Protein AF-A0A1F4Q185-F1 (afdb_monomer)

Solvent-ac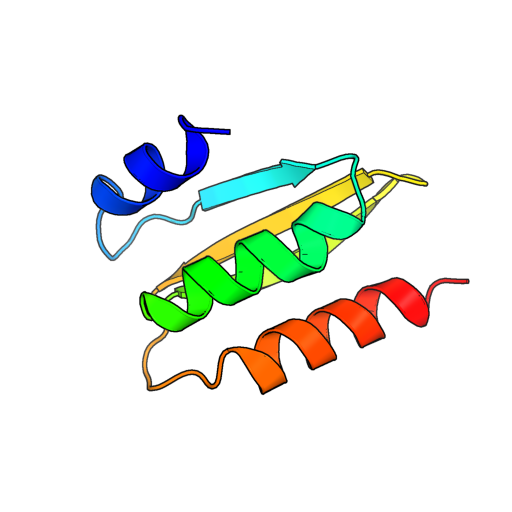cessible surface area (backbone atoms only — not comparable to full-atom values): 4622 Å² total; per-residue (Å²): 146,64,66,71,66,57,51,64,75,70,54,56,84,87,51,72,47,78,44,81,44,67,50,74,72,50,58,45,54,52,37,31,61,32,16,75,71,37,23,42,63,47,75,43,80,77,48,97,65,30,33,38,34,43,34,36,65,42,97,55,95,56,59,30,67,59,54,24,51,52,45,47,50,66,65,59,75,73,116

Foldseek 3Di:
DPPPVVVVVVDDLADKDKDKFLDPVCLLVVLLSLLVVQWQWDWDCPDVSMIIIITHHHPDRGDSVVRSVVSCCVVVVPD

Radius of gyration: 11.99 Å; Cα contacts (8 Å, |Δi|>4): 112; chains: 1; bounding box: 30×28×29 Å

pLDDT: mean 78.7, std 13.06, range [37.16, 90.44]

Secondary structure (DSSP, 8-state):
--HHHHHHHH--TT--EEEEES-TTHHHHHHHHHHTTTEEEEEEEEETTEEEEEEEE-SS---HHHHHHHHHHHHHTT-

Mean predicted aligned error: 7.78 Å

Sequence (79 aa):
MMRTVDALGKLPPNEELEVLTDHAPALATIPWEASKRGYAVDVEKVRSGEWKLTLRKAQGPLDPMAVVQEISQKTDMGG

Nearest PDB structures (foldseek):
  3hz7-assembly1_A  TM=8.459E-01  e=1.418E-01  Desulfitobacterium hafniense
  7yrj-assembly1_B  TM=6.410E-01  e=5.521E-02  Homo sapiens
  7vkq-assembly1_A  TM=6.373E-01  e=3.016E-01  Drosophila melanogaster
  7zw0-assembly1_sh  TM=5.821E-01  e=2.403E+00  Saccharomyces cerevisiae W303
  4olo-assembly2_D  TM=2.611E-01  e=6.414E-01  Clostridiales bacterium 1_7_47FAA

Structure (mmCIF, N/CA/C/O backbone):
data_AF-A0A1F4Q185-F1
#
_entry.id   AF-A0A1F4Q185-F1
#
loop_
_atom_site.group_PDB
_atom_site.id
_atom_site.type_symbol
_atom_site.label_atom_id
_atom_site.label_alt_id
_atom_site.label_comp_id
_atom_site.label_asym_id
_atom_site.label_entity_id
_atom_site.label_seq_id
_atom_site.pdbx_PDB_ins_code
_atom_site.Cartn_x
_atom_site.Cartn_y
_atom_site.Cartn_z
_atom_site.occupancy
_atom_site.B_iso_or_equiv
_atom_site.auth_seq_id
_atom_site.auth_comp_id
_atom_site.auth_asym_id
_atom_site.auth_atom_id
_atom_site.pdbx_PDB_model_num
ATOM 1 N N . MET A 1 1 ? 2.446 12.824 -7.953 1.00 51.72 1 MET A N 1
ATOM 2 C CA . MET A 1 1 ? 2.352 12.013 -6.717 1.00 51.72 1 MET A CA 1
ATOM 3 C C . MET A 1 1 ? 1.284 12.546 -5.736 1.00 51.72 1 MET A C 1
ATOM 5 O O . MET A 1 1 ? 1.497 12.512 -4.538 1.00 51.72 1 MET A O 1
ATOM 9 N N . MET A 1 2 ? 0.127 13.039 -6.214 1.00 52.31 2 MET A N 1
ATOM 10 C CA . MET A 1 2 ? -0.957 13.574 -5.353 1.00 52.31 2 MET A CA 1
ATOM 11 C C . MET A 1 2 ? -2.325 12.905 -5.578 1.00 52.31 2 MET A C 1
ATOM 13 O O . MET A 1 2 ? -3.215 13.063 -4.758 1.00 52.31 2 MET A O 1
ATOM 17 N N . ARG A 1 3 ? -2.514 12.129 -6.656 1.00 54.41 3 ARG A N 1
ATOM 18 C CA . ARG A 1 3 ? -3.831 11.548 -6.981 1.00 54.41 3 ARG A CA 1
ATOM 19 C C . ARG A 1 3 ? -4.166 10.266 -6.213 1.00 54.41 3 ARG A C 1
ATOM 21 O O . ARG A 1 3 ? -5.325 10.042 -5.899 1.00 54.41 3 ARG A O 1
ATOM 28 N N . THR A 1 4 ? -3.168 9.457 -5.870 1.00 55.81 4 THR A N 1
ATOM 29 C CA . THR A 1 4 ? -3.384 8.145 -5.235 1.00 55.81 4 THR A CA 1
ATOM 30 C C . THR A 1 4 ? -3.801 8.263 -3.766 1.00 55.81 4 THR A C 1
ATOM 32 O O . THR A 1 4 ? -4.620 7.489 -3.287 1.00 55.81 4 THR A O 1
ATOM 35 N N . VAL A 1 5 ? -3.286 9.270 -3.054 1.00 58.69 5 VAL A N 1
ATOM 36 C CA . VAL A 1 5 ? -3.586 9.481 -1.627 1.00 58.69 5 VAL A CA 1
ATOM 37 C C . VAL A 1 5 ? -4.986 10.073 -1.427 1.00 58.69 5 VAL A C 1
ATOM 39 O O . VAL A 1 5 ? -5.667 9.728 -0.467 1.00 58.69 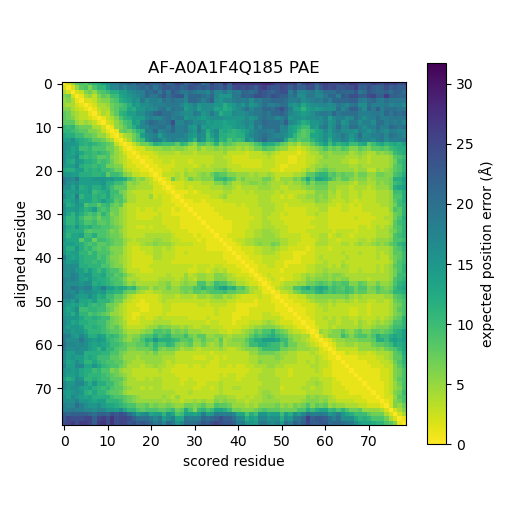5 VAL A O 1
ATOM 42 N N . ASP A 1 6 ? -5.442 10.915 -2.359 1.00 59.62 6 ASP A N 1
ATOM 43 C CA . ASP A 1 6 ? -6.777 11.529 -2.319 1.00 59.62 6 ASP A CA 1
ATOM 44 C C . ASP A 1 6 ? -7.891 10.506 -2.608 1.00 59.62 6 ASP A C 1
ATOM 46 O O . ASP A 1 6 ? -8.964 10.554 -2.009 1.00 59.62 6 ASP A O 1
ATOM 50 N N . ALA A 1 7 ? -7.611 9.525 -3.477 1.00 57.97 7 ALA A N 1
ATOM 51 C CA . ALA A 1 7 ? -8.513 8.406 -3.746 1.00 57.97 7 ALA A CA 1
ATOM 52 C C . ALA A 1 7 ? -8.693 7.501 -2.513 1.00 57.97 7 ALA A C 1
ATOM 54 O O . ALA A 1 7 ? -9.807 7.070 -2.225 1.00 57.97 7 ALA A O 1
ATOM 55 N N . LEU A 1 8 ? -7.631 7.298 -1.723 1.00 57.31 8 LEU A N 1
ATOM 56 C CA . LEU A 1 8 ? -7.683 6.502 -0.492 1.00 57.31 8 LEU A CA 1
ATOM 57 C C . LEU A 1 8 ? -8.598 7.088 0.591 1.00 57.31 8 LEU A C 1
ATOM 59 O O . LEU A 1 8 ? -9.151 6.341 1.394 1.00 57.31 8 LEU A O 1
ATOM 63 N N . GLY A 1 9 ? -8.782 8.411 0.609 1.00 55.50 9 GLY A N 1
ATOM 64 C CA . GLY A 1 9 ? -9.694 9.078 1.543 1.00 55.50 9 GLY A CA 1
ATOM 65 C C . GLY A 1 9 ? -11.175 8.975 1.163 1.00 55.50 9 GLY A C 1
ATOM 66 O O . GLY A 1 9 ? -12.030 9.196 2.016 1.00 55.50 9 GLY A O 1
ATOM 67 N N . LYS A 1 10 ? -11.482 8.652 -0.099 1.00 61.06 10 LYS A N 1
ATOM 68 C CA . LYS A 1 10 ? -12.854 8.584 -0.635 1.00 61.06 10 LYS A CA 1
ATOM 69 C C . LYS A 1 10 ? -13.383 7.158 -0.772 1.00 61.06 10 LYS A C 1
ATOM 71 O O . LYS A 1 10 ? -14.558 6.996 -1.085 1.00 61.06 10 LYS A O 1
ATOM 76 N N . LEU A 1 11 ? -12.542 6.152 -0.532 1.00 56.84 11 LEU A N 1
ATOM 77 C CA . LEU A 1 11 ? -12.944 4.756 -0.631 1.00 56.84 11 LEU A CA 1
ATOM 78 C C . LEU A 1 11 ? -13.907 4.384 0.507 1.00 56.84 11 LEU A C 1
ATOM 80 O O . LEU A 1 11 ? -13.573 4.555 1.687 1.00 56.84 11 LEU A O 1
ATOM 84 N N . PRO A 1 12 ? -15.097 3.859 0.174 1.00 59.78 12 PRO A N 1
ATOM 85 C CA . PRO A 1 12 ? -15.968 3.195 1.122 1.00 59.78 12 PRO A CA 1
ATOM 86 C C . PRO A 1 12 ? -15.204 2.091 1.865 1.00 59.78 12 PRO A C 1
ATOM 88 O O . PRO A 1 12 ? -14.352 1.420 1.285 1.00 59.78 12 PRO A O 1
ATOM 91 N N . PRO A 1 13 ? -15.543 1.814 3.134 1.00 58.56 13 PRO A N 1
ATOM 92 C CA . PRO A 1 13 ? -14.887 0.775 3.931 1.00 58.56 13 PRO A CA 1
ATOM 93 C C . PRO A 1 13 ? -14.978 -0.648 3.345 1.00 58.56 13 PRO A C 1
ATOM 95 O O . PRO A 1 13 ? -14.264 -1.524 3.823 1.00 58.56 13 PRO A O 1
ATOM 98 N N . ASN A 1 14 ? -15.827 -0.863 2.337 1.00 63.22 14 ASN A N 1
ATOM 99 C CA . ASN A 1 14 ? -16.057 -2.142 1.664 1.00 63.22 14 ASN A CA 1
ATOM 100 C C . ASN A 1 14 ? -15.494 -2.203 0.235 1.00 63.22 14 ASN A C 1
ATOM 102 O O . ASN A 1 14 ? -15.764 -3.175 -0.465 1.00 63.22 14 ASN A O 1
ATOM 106 N N . GLU A 1 15 ? -14.773 -1.178 -0.216 1.00 68.44 15 GLU A N 1
ATOM 107 C CA . GLU A 1 15 ? -14.258 -1.118 -1.582 1.00 68.44 15 GLU A CA 1
ATOM 108 C C . GLU A 1 15 ? -12.750 -1.400 -1.597 1.00 68.44 15 GLU A C 1
ATOM 110 O O . GLU A 1 15 ? -12.003 -0.953 -0.720 1.00 68.44 15 GLU A O 1
ATOM 115 N N . GLU A 1 16 ? -12.317 -2.193 -2.573 1.00 80.38 16 GLU A N 1
ATOM 116 C CA . GLU A 1 16 ? -10.913 -2.530 -2.789 1.00 80.38 16 GLU A CA 1
ATOM 117 C C . GLU A 1 16 ? -10.316 -1.568 -3.819 1.00 80.38 16 GLU A C 1
ATOM 119 O O . GLU A 1 16 ? -10.975 -1.187 -4.788 1.00 80.38 16 GLU A O 1
ATOM 124 N N . LEU A 1 17 ? -9.064 -1.161 -3.613 1.00 82.62 17 LEU A N 1
ATOM 125 C CA . LEU A 1 17 ? -8.339 -0.329 -4.569 1.00 82.62 17 LEU A CA 1
ATOM 126 C C . LEU A 1 17 ? -7.23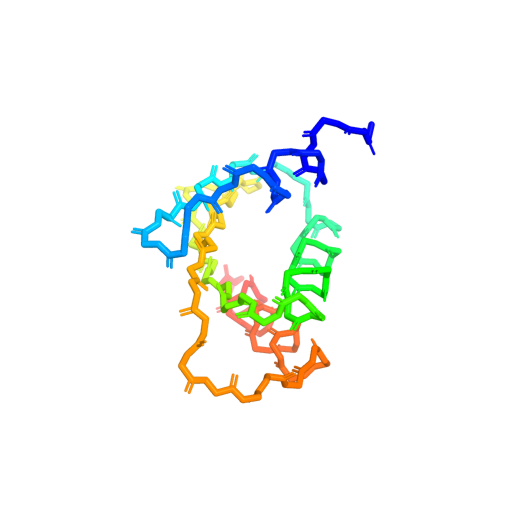8 -1.141 -5.225 1.00 82.62 17 LEU A C 1
ATOM 128 O O . LEU A 1 17 ? -6.290 -1.560 -4.564 1.00 82.62 17 LEU A O 1
ATOM 132 N N . GLU A 1 18 ? -7.334 -1.291 -6.537 1.00 87.12 18 GLU A N 1
ATOM 133 C CA . GLU A 1 18 ? -6.271 -1.868 -7.346 1.00 87.12 18 GLU A CA 1
ATOM 134 C C . GLU A 1 18 ? -5.351 -0.759 -7.868 1.00 87.12 18 GLU A C 1
ATOM 136 O O . GLU A 1 18 ? -5.789 0.219 -8.478 1.00 87.12 18 GLU A O 1
ATOM 141 N N . VAL A 1 19 ? -4.051 -0.908 -7.626 1.00 86.19 19 VAL A N 1
ATOM 142 C CA . VAL A 1 19 ? -3.009 0.008 -8.089 1.00 86.19 19 VAL A CA 1
ATOM 143 C C . VAL A 1 19 ? -2.014 -0.774 -8.926 1.00 86.19 19 VAL A C 1
ATOM 145 O O . VAL A 1 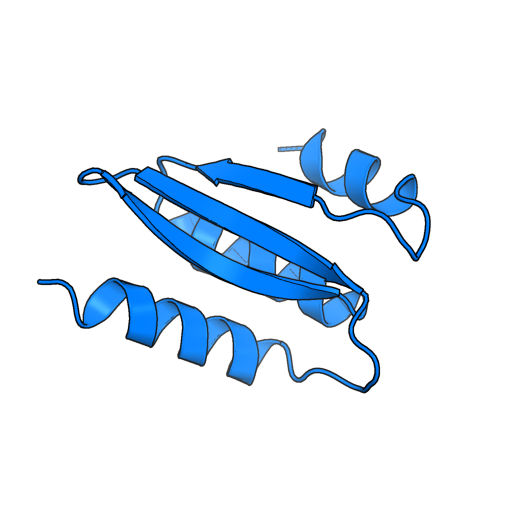19 ? -1.292 -1.623 -8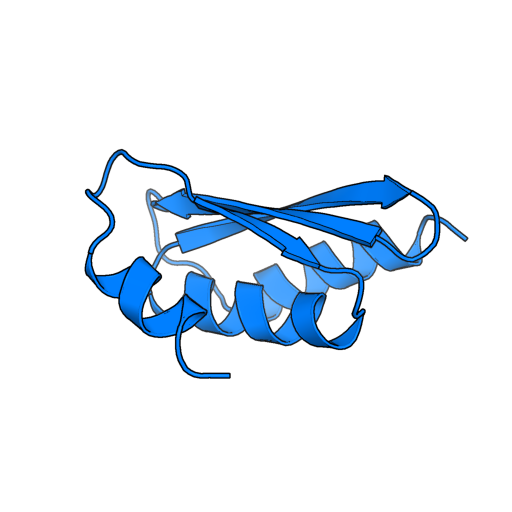.416 1.00 86.19 19 VAL A O 1
ATOM 148 N N . LEU A 1 20 ? -1.947 -0.462 -10.215 1.00 87.44 20 LEU A N 1
ATOM 149 C CA . LEU A 1 20 ? -0.900 -0.967 -11.095 1.00 87.44 20 LEU A CA 1
ATOM 150 C C . LEU A 1 20 ? 0.298 -0.021 -11.037 1.00 87.44 20 LEU A C 1
ATOM 152 O O . LEU A 1 20 ? 0.150 1.193 -11.191 1.00 87.44 20 LEU A O 1
ATOM 156 N N . THR A 1 21 ? 1.478 -0.579 -10.793 1.00 85.12 21 THR A N 1
ATOM 157 C CA . THR A 1 21 ? 2.741 0.157 -10.799 1.00 85.12 21 THR A CA 1
ATOM 158 C C . THR A 1 21 ? 3.807 -0.642 -11.523 1.00 85.12 21 THR A C 1
ATOM 160 O O . THR A 1 21 ? 3.981 -1.836 -11.301 1.00 85.12 21 THR A O 1
ATOM 163 N N . ASP A 1 22 ? 4.562 0.049 -12.354 1.00 84.88 22 ASP A N 1
ATOM 164 C CA . ASP A 1 22 ? 5.771 -0.417 -13.027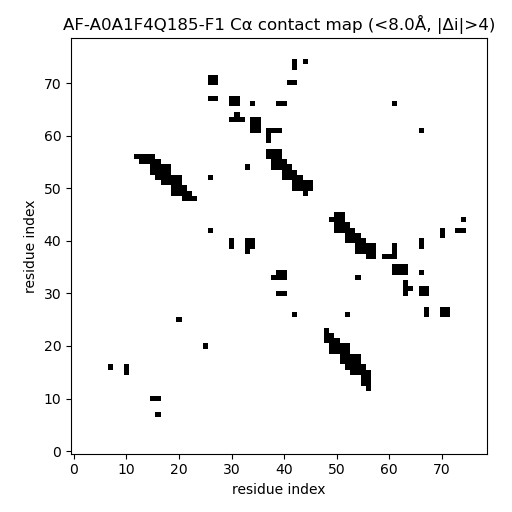 1.00 84.88 22 ASP A CA 1
ATOM 165 C C . ASP A 1 22 ? 7.056 0.019 -12.294 1.00 84.88 22 ASP A C 1
ATOM 167 O O . ASP A 1 22 ? 8.180 -0.203 -12.739 1.00 84.88 22 ASP A O 1
ATOM 171 N N . HIS A 1 23 ? 6.899 0.642 -11.124 1.00 83.44 23 HIS A N 1
ATOM 172 C CA . HIS A 1 23 ? 7.992 1.182 -10.326 1.00 83.44 23 HIS A CA 1
ATOM 173 C C . HIS A 1 23 ? 8.146 0.412 -9.011 1.00 83.44 23 HIS A C 1
ATOM 175 O O . HIS A 1 23 ? 7.296 0.514 -8.123 1.00 83.44 23 HIS A O 1
ATOM 181 N N . ALA A 1 24 ? 9.278 -0.278 -8.840 1.00 79.06 24 ALA A N 1
ATOM 182 C CA . ALA A 1 24 ? 9.608 -1.019 -7.618 1.00 79.06 24 ALA A CA 1
ATOM 183 C C . ALA A 1 24 ? 9.542 -0.182 -6.313 1.00 79.06 24 ALA A C 1
ATOM 185 O O . ALA A 1 24 ? 9.018 -0.684 -5.321 1.00 79.06 24 ALA A O 1
ATOM 186 N N . PRO A 1 25 ? 9.953 1.107 -6.265 1.00 83.25 25 PRO A N 1
ATOM 187 C CA . PRO A 1 25 ? 9.840 1.920 -5.044 1.00 83.25 25 PRO A CA 1
ATOM 188 C C . PRO A 1 25 ? 8.397 2.115 -4.542 1.00 83.25 25 PRO A C 1
ATOM 190 O O . PRO A 1 25 ? 8.162 2.369 -3.354 1.00 83.25 25 PRO A O 1
ATOM 193 N N . ALA A 1 26 ? 7.411 1.996 -5.437 1.00 84.81 26 ALA A N 1
ATOM 194 C CA . ALA A 1 26 ? 6.003 2.108 -5.078 1.00 84.81 26 ALA A CA 1
ATOM 195 C C . ALA A 1 26 ? 5.534 0.917 -4.223 1.00 84.81 26 ALA A C 1
ATOM 197 O O . ALA A 1 26 ? 4.635 1.084 -3.402 1.00 84.81 26 ALA A O 1
ATOM 198 N N . LEU A 1 27 ? 6.200 -0.237 -4.340 1.00 84.56 27 LEU A N 1
ATOM 199 C CA . LEU A 1 27 ? 5.929 -1.446 -3.557 1.00 84.56 27 LEU A CA 1
ATOM 200 C C . LEU A 1 27 ? 6.261 -1.293 -2.074 1.00 84.56 27 LEU A C 1
ATOM 202 O O . LEU A 1 27 ? 5.709 -2.012 -1.258 1.00 84.56 27 LEU A O 1
ATOM 206 N N . ALA A 1 28 ? 7.124 -0.350 -1.701 1.00 86.88 28 ALA A N 1
ATOM 207 C CA . ALA A 1 28 ? 7.359 -0.020 -0.297 1.00 86.88 28 ALA A CA 1
ATOM 208 C C . ALA A 1 28 ? 6.471 1.148 0.156 1.00 86.88 28 ALA A C 1
ATOM 210 O O . ALA A 1 28 ? 5.891 1.127 1.241 1.00 86.88 28 ALA A O 1
ATOM 211 N N . THR A 1 29 ? 6.325 2.163 -0.699 1.00 88.38 29 THR A N 1
ATOM 212 C CA . THR A 1 29 ? 5.642 3.414 -0.337 1.00 88.38 29 THR A CA 1
ATOM 213 C C . THR A 1 29 ? 4.127 3.240 -0.205 1.00 88.38 29 THR A C 1
ATOM 215 O O . THR A 1 29 ? 3.530 3.744 0.748 1.00 88.38 29 THR A O 1
ATOM 218 N N . ILE A 1 30 ? 3.490 2.529 -1.144 1.00 88.06 30 ILE A N 1
ATOM 219 C CA . ILE A 1 30 ? 2.034 2.334 -1.145 1.00 88.06 30 ILE A CA 1
ATOM 220 C C . ILE A 1 30 ? 1.597 1.486 0.058 1.00 88.06 30 ILE A C 1
ATOM 222 O O . ILE A 1 30 ? 0.713 1.940 0.788 1.00 88.06 30 ILE A O 1
ATOM 226 N N . PRO A 1 31 ? 2.208 0.317 0.344 1.00 88.62 31 PRO A N 1
ATOM 227 C CA . PRO A 1 31 ? 1.780 -0.502 1.474 1.00 88.62 31 PRO A CA 1
ATOM 228 C C . PRO A 1 31 ? 2.050 0.139 2.823 1.00 88.62 31 PRO A C 1
ATOM 230 O O . PRO A 1 31 ? 1.235 -0.003 3.733 1.00 88.62 31 PRO A O 1
ATOM 233 N N . TRP A 1 32 ? 3.144 0.894 2.947 1.00 89.38 32 TRP A N 1
ATOM 234 C CA . TRP A 1 32 ? 3.425 1.685 4.140 1.00 89.38 32 TRP A CA 1
ATOM 235 C C . TRP A 1 32 ? 2.290 2.669 4.447 1.00 89.38 32 TRP A C 1
ATOM 237 O O . TRP A 1 32 ? 1.726 2.682 5.544 1.00 89.38 32 TRP A O 1
ATOM 247 N N . GLU A 1 33 ? 1.921 3.479 3.455 1.00 88.81 33 GLU A N 1
ATOM 248 C CA . GLU A 1 33 ? 0.883 4.497 3.596 1.00 88.81 33 GLU A CA 1
ATOM 249 C C . GLU A 1 33 ? -0.520 3.889 3.764 1.00 88.81 33 GLU A C 1
ATOM 251 O O . GLU A 1 33 ? -1.352 4.453 4.480 1.00 88.81 33 GLU A O 1
ATOM 256 N N . ALA A 1 34 ? -0.785 2.735 3.155 1.00 87.50 34 ALA A N 1
ATOM 257 C CA . ALA A 1 34 ? -2.028 1.989 3.315 1.00 87.50 34 ALA A CA 1
ATOM 258 C C . ALA A 1 34 ? -2.157 1.366 4.715 1.00 87.50 34 ALA A C 1
ATOM 260 O O . ALA A 1 34 ? -3.169 1.570 5.388 1.00 87.50 34 ALA A O 1
ATOM 261 N N . SER A 1 35 ? -1.105 0.702 5.201 1.00 87.69 35 SER A N 1
ATOM 262 C CA . SER A 1 35 ? -1.086 0.045 6.517 1.00 87.69 35 SER A CA 1
ATOM 263 C C . SER A 1 35 ? -1.269 1.051 7.647 1.00 87.69 35 SER A C 1
ATOM 265 O O . SER A 1 35 ? -2.058 0.821 8.560 1.00 87.69 35 SER A O 1
ATOM 267 N N . LYS A 1 36 ? -0.641 2.232 7.537 1.00 86.00 36 LYS A N 1
ATOM 268 C CA . LYS A 1 36 ? -0.858 3.351 8.472 1.00 86.00 36 LYS A CA 1
ATOM 269 C C . LYS A 1 36 ? -2.314 3.816 8.547 1.00 86.00 36 LYS A C 1
ATOM 271 O O . LYS A 1 36 ? -2.717 4.394 9.551 1.00 86.00 36 LYS A O 1
ATOM 276 N N . ARG A 1 37 ? -3.089 3.600 7.484 1.00 83.94 37 ARG A N 1
ATOM 277 C CA . ARG A 1 37 ? -4.518 3.929 7.399 1.00 83.94 37 ARG A CA 1
ATOM 278 C C . ARG A 1 37 ? -5.419 2.728 7.727 1.00 83.94 37 ARG A C 1
ATOM 280 O O . ARG A 1 37 ? -6.636 2.853 7.619 1.00 83.94 37 ARG A O 1
ATOM 287 N N . GLY A 1 38 ? -4.846 1.589 8.126 1.00 85.94 38 GLY A N 1
ATOM 288 C CA . GLY A 1 38 ? -5.585 0.362 8.433 1.00 85.94 38 GLY A CA 1
ATOM 289 C C . GLY A 1 38 ? -6.045 -0.408 7.193 1.00 85.94 38 GLY A C 1
ATOM 290 O O . GLY A 1 38 ? -7.061 -1.099 7.243 1.00 85.94 38 GLY A O 1
ATOM 291 N N . TYR A 1 39 ? -5.333 -0.277 6.074 1.00 86.31 39 TYR A N 1
ATOM 292 C CA . TYR A 1 39 ? -5.581 -1.057 4.865 1.00 86.31 39 TYR A CA 1
ATOM 293 C C . TYR A 1 39 ? -4.492 -2.113 4.697 1.00 86.31 39 TYR A C 1
ATOM 295 O O . TYR A 1 39 ? -3.302 -1.800 4.712 1.00 86.31 39 TYR A O 1
ATOM 303 N N . ALA A 1 40 ? -4.911 -3.362 4.529 1.00 86.94 40 ALA A N 1
ATOM 304 C CA . ALA A 1 40 ? -4.041 -4.447 4.115 1.00 86.94 40 ALA A CA 1
ATOM 305 C C . ALA A 1 40 ? -3.749 -4.300 2.625 1.00 86.94 40 ALA A C 1
ATOM 307 O O . ALA A 1 40 ? -4.635 -3.932 1.852 1.00 86.94 40 ALA A O 1
ATOM 308 N N . VAL A 1 41 ? -2.518 -4.603 2.228 1.00 88.81 41 VAL A N 1
ATOM 309 C CA . VAL A 1 41 ? -2.097 -4.544 0.830 1.00 88.81 41 VAL A CA 1
ATOM 310 C C . VAL A 1 41 ? -1.550 -5.893 0.426 1.00 88.81 41 VAL A C 1
ATOM 312 O O . VAL A 1 41 ? -0.718 -6.453 1.133 1.00 88.81 41 VAL A O 1
ATOM 315 N N . ASP A 1 42 ? -2.021 -6.393 -0.705 1.00 89.25 42 ASP A N 1
ATOM 316 C CA . ASP A 1 42 ? -1.474 -7.577 -1.349 1.00 89.25 42 ASP A CA 1
ATOM 317 C C . ASP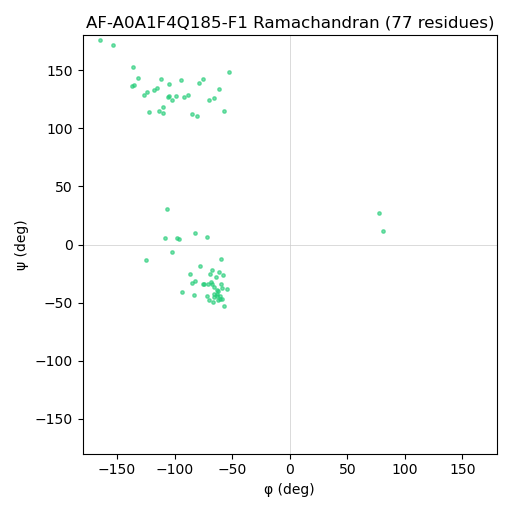 A 1 42 ? -0.800 -7.176 -2.662 1.00 89.25 42 ASP A C 1
ATOM 319 O O . ASP A 1 42 ? -1.265 -6.255 -3.334 1.00 89.25 42 ASP A O 1
ATOM 323 N N . VAL A 1 43 ? 0.319 -7.816 -2.998 1.00 88.44 43 VAL A N 1
ATOM 324 C CA . VAL A 1 43 ? 1.087 -7.533 -4.214 1.00 88.44 43 VAL A CA 1
ATOM 325 C C . VAL A 1 43 ? 1.116 -8.767 -5.101 1.00 88.44 43 VAL A C 1
ATOM 327 O O . VAL A 1 43 ? 1.455 -9.862 -4.658 1.00 88.44 43 VAL A O 1
ATOM 330 N N . GLU A 1 44 ? 0.837 -8.565 -6.379 1.00 88.44 44 GLU A N 1
ATOM 331 C CA . GLU A 1 44 ? 0.904 -9.590 -7.407 1.00 88.44 44 GLU A CA 1
ATOM 332 C C . GLU A 1 44 ? 1.795 -9.102 -8.552 1.00 88.44 44 GLU A C 1
ATOM 334 O O . GLU A 1 44 ? 1.632 -7.994 -9.066 1.00 88.44 44 GLU A O 1
ATOM 339 N N . LYS A 1 45 ? 2.774 -9.913 -8.960 1.00 86.50 45 LYS A N 1
ATOM 340 C CA . LYS A 1 45 ? 3.626 -9.607 -10.116 1.00 86.50 45 LYS A CA 1
ATOM 341 C C . LYS A 1 45 ? 2.861 -9.974 -11.387 1.00 86.50 45 LYS A C 1
ATOM 343 O O . LYS A 1 45 ? 2.652 -11.152 -11.656 1.00 86.50 45 LYS A O 1
ATOM 348 N N . VAL A 1 46 ? 2.465 -8.970 -12.166 1.00 86.69 46 VAL A N 1
ATOM 349 C CA . VAL A 1 46 ? 1.683 -9.165 -13.400 1.00 86.69 46 VAL A CA 1
ATOM 350 C C . VAL A 1 46 ? 2.606 -9.498 -14.571 1.00 86.69 46 VAL A C 1
ATOM 352 O O . VAL A 1 46 ? 2.333 -10.404 -15.355 1.00 86.69 46 VAL A O 1
ATOM 355 N N . ARG A 1 47 ? 3.728 -8.777 -14.690 1.00 82.62 47 ARG A N 1
ATOM 356 C CA . ARG A 1 47 ? 4.761 -8.990 -15.717 1.00 82.62 47 ARG A CA 1
ATOM 357 C C . ARG A 1 47 ? 6.125 -8.513 -15.217 1.00 82.62 47 ARG A C 1
ATOM 359 O O . ARG A 1 47 ? 6.234 -7.920 -14.146 1.00 82.62 47 ARG A O 1
ATOM 366 N N . SER A 1 48 ? 7.196 -8.790 -15.963 1.00 80.25 48 SER A N 1
ATOM 367 C CA . SER A 1 48 ? 8.532 -8.285 -15.615 1.00 80.25 48 SER A CA 1
ATOM 368 C C . SER A 1 48 ? 8.523 -6.763 -15.516 1.00 80.25 48 SER A C 1
ATOM 370 O O . SER A 1 48 ? 8.311 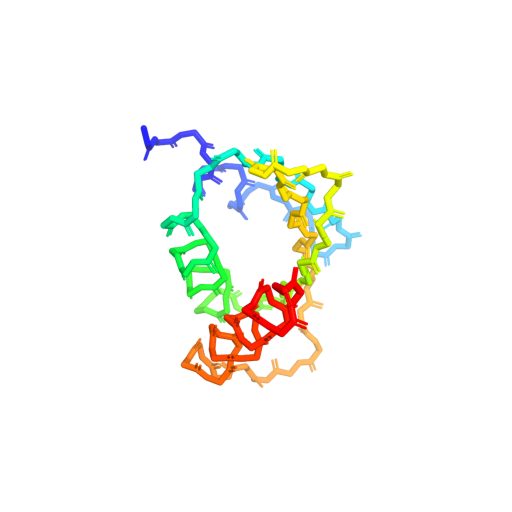-6.082 -16.514 1.00 80.25 48 SER A O 1
ATOM 372 N N . GLY A 1 49 ? 8.757 -6.253 -14.306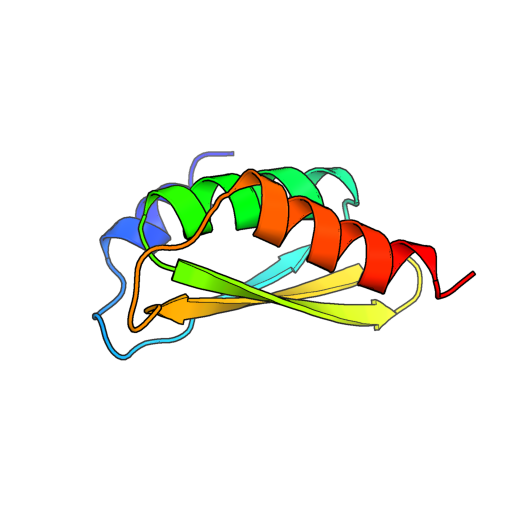 1.00 81.69 49 GLY A N 1
ATOM 373 C CA . GLY A 1 49 ? 8.745 -4.821 -14.032 1.00 81.69 49 GLY A CA 1
ATOM 374 C C . GLY A 1 49 ? 7.356 -4.214 -13.836 1.00 81.69 49 GLY A C 1
ATOM 375 O O . GLY A 1 49 ? 7.277 -2.999 -13.813 1.00 81.69 49 GLY A O 1
ATOM 376 N N . GLU A 1 50 ? 6.282 -5.001 -13.695 1.00 87.31 50 GLU A N 1
ATOM 377 C CA . GLU A 1 50 ? 4.953 -4.484 -13.340 1.00 87.31 50 GLU A CA 1
ATOM 378 C C . GLU A 1 50 ? 4.269 -5.336 -12.273 1.00 87.31 50 GLU A C 1
ATOM 380 O O . GLU A 1 50 ? 4.236 -6.570 -12.333 1.00 87.31 50 GLU A O 1
ATOM 385 N N . TRP A 1 51 ? 3.660 -4.642 -11.321 1.00 90.06 51 TRP A N 1
ATOM 386 C CA . TRP A 1 51 ? 3.003 -5.212 -10.163 1.00 90.06 51 TRP A CA 1
ATOM 387 C C . TRP A 1 51 ? 1.620 -4.597 -9.979 1.00 90.06 51 TRP A C 1
ATOM 389 O O . TRP A 1 51 ? 1.419 -3.395 -10.169 1.00 90.06 51 TRP A O 1
ATOM 399 N N . LYS A 1 52 ? 0.677 -5.430 -9.554 1.00 90.44 52 LYS A N 1
ATOM 400 C CA . LYS A 1 52 ? -0.647 -5.030 -9.103 1.00 90.44 52 LYS A CA 1
ATOM 401 C C . LYS A 1 52 ? -0.675 -5.077 -7.586 1.00 90.44 52 LYS A C 1
ATOM 403 O O . LYS A 1 52 ? -0.364 -6.104 -6.995 1.00 90.44 52 LYS A O 1
ATOM 408 N N . LEU A 1 53 ? -1.036 -3.967 -6.959 1.00 90.31 53 LEU A N 1
ATOM 409 C CA . LEU A 1 53 ? -1.277 -3.887 -5.529 1.00 90.31 53 LEU A CA 1
ATOM 410 C C . LEU A 1 53 ? -2.777 -3.816 -5.294 1.00 90.31 53 LEU A C 1
ATOM 412 O O . LEU A 1 53 ? -3.438 -2.944 -5.850 1.00 90.31 53 LEU A O 1
ATOM 416 N N . THR A 1 54 ? -3.296 -4.681 -4.438 1.00 90.12 54 THR A N 1
ATOM 417 C CA . THR A 1 54 ? -4.706 -4.693 -4.048 1.00 90.12 54 THR A CA 1
ATOM 418 C C . THR A 1 54 ? -4.804 -4.239 -2.601 1.00 90.12 54 THR A C 1
ATOM 420 O O . THR A 1 54 ? -4.302 -4.909 -1.699 1.00 90.12 54 THR A O 1
ATOM 423 N N . LEU A 1 55 ? -5.410 -3.077 -2.370 1.00 88.06 55 LEU A N 1
ATOM 424 C CA . LEU A 1 55 ? -5.605 -2.503 -1.046 1.00 88.06 55 LEU A CA 1
ATOM 425 C C . LEU A 1 55 ? -7.025 -2.809 -0.569 1.00 88.06 55 LEU A C 1
ATOM 427 O O . LEU A 1 55 ? -7.992 -2.486 -1.254 1.00 88.06 55 LEU A O 1
ATOM 431 N N . ARG A 1 56 ? -7.149 -3.372 0.631 1.00 87.00 56 ARG A N 1
ATOM 432 C CA . ARG A 1 56 ? -8.427 -3.740 1.257 1.00 87.00 56 ARG A CA 1
ATOM 433 C C . ARG A 1 56 ? -8.448 -3.337 2.722 1.00 87.00 56 ARG A C 1
ATOM 435 O O . ARG A 1 56 ? -7.402 -3.266 3.364 1.00 87.00 56 ARG A O 1
ATOM 442 N N . LYS A 1 57 ? -9.624 -3.081 3.290 1.00 84.31 57 LYS A N 1
ATOM 443 C CA . LYS A 1 57 ? -9.724 -2.695 4.702 1.00 84.31 57 LYS A CA 1
ATOM 444 C C . LYS A 1 57 ? -9.288 -3.847 5.610 1.00 84.31 57 LYS A C 1
ATOM 446 O O . LYS A 1 57 ? -9.786 -4.965 5.490 1.00 84.31 57 LYS A O 1
ATOM 451 N N . ALA A 1 58 ? -8.340 -3.588 6.505 1.00 82.75 58 ALA A N 1
ATOM 452 C CA . ALA A 1 58 ? -7.884 -4.587 7.458 1.00 82.75 58 ALA A CA 1
ATOM 453 C C . ALA A 1 58 ? -8.880 -4.703 8.615 1.00 82.75 58 ALA A C 1
ATOM 455 O O . ALA A 1 58 ? -9.371 -3.698 9.126 1.00 82.75 58 ALA A O 1
ATOM 456 N N . GLN A 1 59 ? -9.157 -5.930 9.055 1.00 73.56 59 GLN A N 1
ATOM 457 C CA . GLN A 1 59 ? -10.033 -6.188 10.206 1.00 73.56 59 GLN A CA 1
ATOM 458 C C . GLN A 1 59 ? -9.306 -6.045 11.561 1.00 73.56 59 GLN A C 1
ATOM 460 O O . GLN A 1 59 ? -9.858 -6.403 12.596 1.00 73.56 59 GLN A O 1
ATOM 465 N N . GLY A 1 60 ? -8.074 -5.523 11.577 1.00 78.31 60 GLY A N 1
ATOM 466 C CA . GLY A 1 60 ? -7.257 -5.396 12.782 1.00 78.31 60 GLY A CA 1
ATOM 467 C C . GLY A 1 60 ? -6.059 -4.456 12.606 1.00 78.31 60 GLY A C 1
ATOM 468 O O . GLY A 1 60 ? -5.841 -3.942 11.505 1.00 78.31 60 GLY A O 1
ATOM 469 N N . PRO A 1 61 ? -5.298 -4.204 13.687 1.00 77.62 61 PRO A N 1
ATOM 470 C CA . PRO A 1 61 ? -4.086 -3.396 13.630 1.00 77.62 61 PRO A CA 1
ATOM 471 C C . PRO A 1 61 ? -3.060 -4.051 12.700 1.00 77.62 61 PRO A C 1
ATOM 473 O O . PRO A 1 61 ? -2.828 -5.256 12.768 1.00 77.62 61 PRO A O 1
ATOM 476 N N . LEU A 1 62 ? -2.466 -3.244 11.824 1.00 83.31 62 LEU A N 1
ATOM 477 C CA . LEU A 1 62 ? -1.407 -3.664 10.914 1.00 83.31 62 LEU A CA 1
ATOM 478 C C . LEU A 1 62 ? -0.122 -2.928 11.258 1.00 83.31 62 LEU A C 1
ATOM 480 O O . LEU A 1 62 ? -0.133 -1.704 11.393 1.00 83.31 62 LEU A O 1
ATOM 484 N N . ASP A 1 63 ? 0.983 -3.665 11.313 1.00 87.50 63 ASP A N 1
ATOM 485 C CA . ASP A 1 63 ? 2.322 -3.104 11.432 1.00 87.50 63 ASP A CA 1
ATOM 486 C C . ASP A 1 63 ? 2.862 -2.732 10.041 1.00 87.50 63 ASP A C 1
ATOM 488 O O . ASP A 1 63 ? 3.157 -3.623 9.238 1.00 87.50 63 ASP A O 1
ATOM 492 N N . PRO A 1 64 ? 3.043 -1.432 9.724 1.00 86.75 64 PRO A N 1
ATOM 493 C CA . PRO A 1 64 ? 3.453 -0.999 8.387 1.00 86.75 64 PRO A CA 1
ATOM 494 C C . PRO A 1 64 ? 4.800 -1.576 7.948 1.00 86.75 64 PRO A C 1
ATOM 496 O O . PRO A 1 64 ? 4.988 -1.881 6.773 1.00 86.75 64 PRO A O 1
ATOM 499 N N . MET A 1 65 ? 5.734 -1.758 8.888 1.00 87.50 65 MET A N 1
ATOM 500 C CA . MET A 1 65 ? 7.026 -2.386 8.601 1.00 87.50 65 MET A CA 1
ATOM 501 C C . MET A 1 65 ? 6.867 -3.855 8.208 1.00 87.50 65 MET A C 1
ATOM 503 O O . MET A 1 65 ? 7.459 -4.273 7.216 1.00 87.50 65 MET A O 1
ATOM 507 N N . ALA A 1 66 ? 6.049 -4.617 8.939 1.00 88.81 66 ALA A N 1
ATOM 508 C CA . ALA A 1 66 ? 5.829 -6.032 8.659 1.00 88.81 66 ALA A CA 1
ATOM 509 C C . ALA A 1 66 ? 5.185 -6.231 7.280 1.00 88.81 66 ALA A C 1
ATOM 511 O O . ALA A 1 66 ? 5.641 -7.067 6.504 1.00 88.81 66 ALA A O 1
ATOM 512 N N . VAL A 1 67 ? 4.196 -5.398 6.937 1.00 88.31 67 VAL A N 1
ATOM 513 C CA . VAL A 1 67 ? 3.531 -5.434 5.625 1.00 88.31 67 VAL A CA 1
ATOM 514 C C . VAL A 1 67 ? 4.519 -5.138 4.493 1.00 88.31 67 VAL A C 1
ATOM 516 O O . VAL A 1 67 ? 4.578 -5.878 3.513 1.00 88.31 67 VAL A O 1
ATOM 519 N N . VAL A 1 68 ? 5.338 -4.088 4.625 1.00 88.81 68 VAL A N 1
ATOM 520 C CA . VAL A 1 68 ? 6.346 -3.748 3.605 1.00 88.81 68 VAL A CA 1
ATOM 521 C C . VAL A 1 68 ? 7.396 -4.851 3.463 1.00 88.81 68 VAL A C 1
ATOM 523 O O . VAL A 1 68 ? 7.796 -5.162 2.340 1.00 88.81 68 VAL A O 1
ATOM 526 N N . GLN A 1 69 ? 7.833 -5.465 4.566 1.00 86.81 69 GLN A N 1
ATOM 527 C CA . GLN A 1 69 ? 8.782 -6.580 4.519 1.00 86.81 69 GLN A CA 1
ATOM 528 C C . GLN A 1 69 ? 8.193 -7.822 3.844 1.00 86.81 69 GLN A C 1
ATOM 530 O O . GLN A 1 69 ? 8.882 -8.429 3.023 1.00 86.81 69 GLN A O 1
ATOM 535 N N . GLU A 1 70 ? 6.941 -8.180 4.140 1.00 88.06 70 GLU A N 1
ATOM 536 C CA . GLU A 1 70 ? 6.259 -9.311 3.498 1.00 88.06 70 GLU A CA 1
ATOM 537 C C . GLU A 1 70 ? 6.157 -9.106 1.982 1.00 88.06 70 GLU A C 1
ATOM 539 O O . GLU A 1 70 ? 6.506 -9.989 1.199 1.00 88.06 70 GLU A O 1
ATOM 544 N N . ILE A 1 71 ? 5.735 -7.913 1.564 1.00 87.19 71 ILE A N 1
ATOM 545 C CA . ILE A 1 71 ? 5.603 -7.540 0.152 1.00 87.19 71 ILE A CA 1
ATOM 546 C C . ILE A 1 71 ? 6.963 -7.572 -0.538 1.00 87.19 71 ILE A C 1
ATOM 548 O O . ILE A 1 71 ? 7.084 -8.149 -1.616 1.00 87.19 71 ILE A O 1
ATOM 552 N N . SER A 1 72 ? 7.994 -7.021 0.109 1.00 83.81 72 SER A N 1
ATOM 553 C CA . SER A 1 72 ? 9.359 -7.041 -0.420 1.00 83.81 72 SER A CA 1
ATOM 554 C C . SER A 1 72 ? 9.841 -8.479 -0.630 1.00 83.81 72 SER A C 1
ATOM 556 O O . SER A 1 72 ? 10.304 -8.795 -1.722 1.00 83.81 72 SER A O 1
ATOM 558 N N . GLN A 1 73 ? 9.645 -9.374 0.350 1.00 83.94 73 GLN A N 1
ATOM 559 C CA . GLN A 1 73 ? 9.991 -10.798 0.218 1.00 83.94 73 GLN A CA 1
ATOM 560 C C . GLN A 1 73 ? 9.223 -11.490 -0.914 1.00 83.94 73 GLN A C 1
ATOM 562 O O . GLN A 1 73 ? 9.832 -12.220 -1.697 1.00 83.94 73 GLN A O 1
ATOM 567 N N . LYS A 1 74 ? 7.910 -11.246 -1.037 1.00 81.81 74 LYS A N 1
ATOM 568 C CA . LYS A 1 74 ? 7.078 -11.804 -2.120 1.00 81.81 74 LYS A CA 1
ATOM 569 C C . LYS A 1 74 ? 7.586 -11.391 -3.502 1.00 81.81 74 LYS A C 1
ATOM 571 O O . LYS A 1 74 ? 7.533 -12.188 -4.435 1.00 81.81 74 LYS A O 1
ATOM 576 N N . THR A 1 75 ? 8.076 -10.161 -3.643 1.00 76.31 75 THR A N 1
ATOM 577 C CA . THR A 1 75 ? 8.577 -9.651 -4.926 1.00 76.31 75 THR A CA 1
ATOM 578 C C . THR A 1 75 ? 10.042 -9.981 -5.210 1.00 76.31 75 THR A C 1
ATOM 580 O O . THR A 1 75 ? 10.402 -10.057 -6.384 1.00 76.31 75 THR A O 1
ATOM 583 N N . ASP A 1 76 ? 10.858 -10.203 -4.175 1.00 70.06 76 ASP A N 1
ATOM 584 C CA . ASP A 1 76 ? 12.293 -10.514 -4.280 1.00 70.06 76 ASP A CA 1
ATOM 585 C C . ASP A 1 76 ? 12.557 -12.017 -4.503 1.00 70.06 76 ASP A C 1
ATOM 587 O O . ASP A 1 76 ? 13.426 -12.377 -5.290 1.00 70.06 76 ASP A O 1
ATOM 591 N N . MET A 1 77 ? 11.732 -12.917 -3.943 1.00 56.22 77 MET A N 1
ATOM 592 C CA . MET A 1 77 ? 11.835 -14.377 -4.166 1.00 56.22 77 MET A CA 1
ATOM 593 C C . MET A 1 77 ? 11.411 -14.857 -5.574 1.00 56.22 77 MET A C 1
ATOM 595 O O . MET A 1 77 ? 11.331 -16.059 -5.818 1.00 56.22 77 MET A O 1
ATOM 599 N N . GLY A 1 78 ? 11.127 -13.946 -6.509 1.00 48.19 78 GLY A N 1
ATOM 600 C CA . GLY A 1 78 ? 10.742 -14.251 -7.893 1.00 48.19 78 GLY A CA 1
ATOM 601 C C . GLY A 1 78 ? 11.832 -13.961 -8.932 1.00 48.19 78 GLY A C 1
ATOM 602 O O . GLY A 1 78 ? 11.479 -13.542 -10.045 1.00 48.19 78 GLY A O 1
ATOM 603 N N . GLY A 1 79 ? 13.106 -14.082 -8.535 1.00 37.16 79 GLY A N 1
ATOM 604 C CA . GLY A 1 79 ? 14.307 -13.919 -9.365 1.00 37.16 79 GLY A CA 1
ATOM 605 C C . GLY A 1 79 ? 14.855 -15.235 -9.895 1.00 37.16 79 GLY A C 1
ATOM 606 O O . GLY A 1 79 ? 14.962 -16.188 -9.094 1.00 37.16 79 GLY A O 1
#